Protein AF-A0A8T6QJK0-F1 (afdb_monomer)

Mean predicted aligned error: 13.71 Å

Secondary structure (DSSP, 8-state):
--HHHHHHHHHHHHHHHHT----------HHHHHHHHHHHHHHHHHHHHHHHHHH-STT----HHHHHHHHHHHHHHHHHHHHHHSPPPHHHHHHHHTHHHHHHHHHHHHHHHHH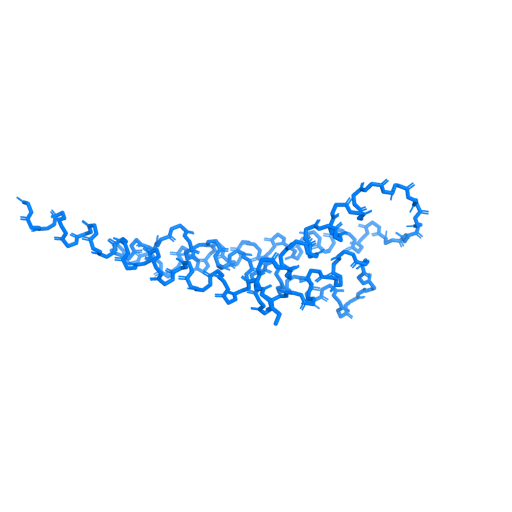HHHHHHHHHH--

Sequence (127 aa):
ADYNTLMAAAKKDYEATLKKPKQSGVKVSAGDRQEDSAHAALLTLQAELRTLEKHAGANEKISQQRRDLWKAESQFAVLEEAAQRRQLSAQEKSLLAHKDETLEYKRQLAALGDKVTYQERLNALAQ

Organism: Escherichia coli (NCBI:txid562)

Radius of gyration: 18.77 Å; Cα contacts (8 Å, |Δi|>4): 61; chains: 1; bounding box: 48×35×50 Å

Solvent-accessible surface area (backbone atoms only — not comparable to full-atom values): 7272 Å² total; per-residue (Å²): 132,61,68,68,58,54,53,51,48,56,52,50,53,53,54,58,62,71,73,56,94,70,90,71,88,74,82,68,51,74,64,59,54,50,51,52,50,51,50,47,49,49,45,51,49,50,46,51,46,53,53,50,66,74,39,70,67,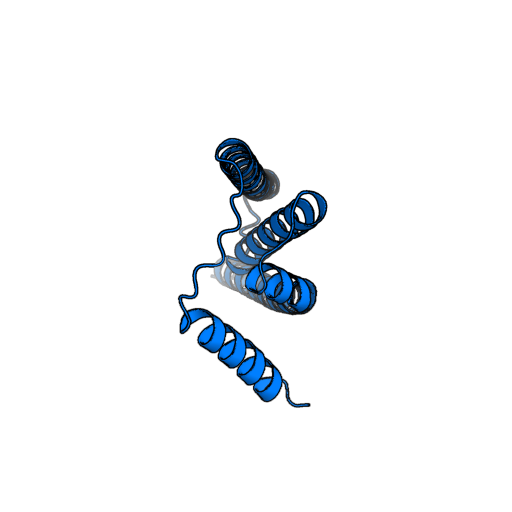87,74,61,77,71,22,71,38,42,54,54,30,48,54,48,55,42,52,50,51,47,53,54,53,46,51,76,76,41,90,63,53,75,65,58,50,52,52,58,74,44,38,68,62,55,50,50,53,30,49,52,47,16,55,51,30,39,50,50,48,51,49,54,50,54,55,65,73,74,109

Nearest PDB structures (foldseek):
  6ha8-assembly1_o  TM=5.485E-01  e=4.190E+00  Bacillus subtilis subsp. subtilis str. 168
  6zsd-assembly1_AL  TM=6.286E-01  e=7.208E+00  Homo sapiens
  1yo7-assembly2_B  TM=3.610E-01  e=4.726E+00  Escherichia coli

Foldseek 3Di:
DDPVVVVVVLVVVVVVVVPDPDDDPPCPDPVNVVVLVVQLVVLQVVLVVVVCVVPVPPDQPFFPLLSVLSNLVSVLVSLVVCVVVDDDDPVSVSCNVCSVVVNVVSVVVRVVRSVVVVVVVVVVVVD

Structure (mmCIF, N/CA/C/O backbone):
data_AF-A0A8T6QJK0-F1
#
_entry.id   AF-A0A8T6QJK0-F1
#
loop_
_atom_site.group_PDB
_atom_site.id
_atom_site.type_symbol
_atom_site.label_atom_id
_atom_site.label_alt_id
_atom_site.label_comp_id
_atom_site.label_asym_id
_atom_site.label_entity_id
_atom_site.label_seq_id
_atom_site.pdbx_PDB_ins_code
_atom_site.Cartn_x
_atom_site.Cartn_y
_atom_site.Cartn_z
_atom_site.occupancy
_atom_site.B_iso_or_equiv
_atom_site.auth_seq_id
_atom_site.auth_comp_id
_atom_site.auth_asym_id
_atom_site.auth_atom_id
_atom_site.pdbx_PDB_model_num
ATOM 1 N N . ALA A 1 1 ? 8.034 -21.912 6.894 1.00 47.09 1 ALA A N 1
ATOM 2 C CA . ALA A 1 1 ? 9.139 -20.959 7.099 1.00 47.09 1 ALA A CA 1
ATOM 3 C C . ALA A 1 1 ? 8.592 -19.827 7.944 1.00 47.09 1 ALA A C 1
ATOM 5 O O . ALA A 1 1 ? 7.534 -19.310 7.602 1.00 47.09 1 ALA A O 1
ATOM 6 N N . ASP A 1 2 ? 9.235 -19.524 9.067 1.00 46.44 2 ASP A N 1
ATOM 7 C CA . ASP A 1 2 ? 8.738 -18.523 10.007 1.00 46.44 2 ASP A CA 1
ATOM 8 C C . ASP A 1 2 ? 8.765 -17.122 9.378 1.00 46.44 2 ASP A C 1
ATOM 10 O O . ASP A 1 2 ? 9.735 -16.730 8.729 1.00 46.44 2 ASP A O 1
ATOM 14 N N . TYR A 1 3 ? 7.685 -16.366 9.574 1.00 41.00 3 TYR A N 1
ATOM 15 C CA . TYR A 1 3 ? 7.451 -15.005 9.065 1.00 41.00 3 TYR A CA 1
ATOM 16 C C . TYR A 1 3 ? 8.626 -14.037 9.325 1.00 41.00 3 TYR A C 1
ATOM 18 O O . TYR A 1 3 ? 8.995 -13.239 8.463 1.00 41.00 3 TYR A O 1
ATOM 26 N N . ASN A 1 4 ? 9.306 -14.178 10.469 1.00 51.34 4 ASN A N 1
ATOM 27 C CA . ASN A 1 4 ? 10.507 -13.401 10.797 1.00 51.34 4 ASN A CA 1
ATOM 28 C C . ASN A 1 4 ? 11.699 -13.702 9.874 1.00 51.34 4 ASN A C 1
ATOM 30 O O . ASN A 1 4 ? 12.517 -12.820 9.615 1.00 51.34 4 ASN A O 1
ATOM 34 N N . THR A 1 5 ? 11.808 -14.927 9.361 1.00 60.34 5 THR A N 1
ATOM 35 C CA . THR A 1 5 ? 12.881 -15.338 8.448 1.00 60.34 5 THR A CA 1
ATOM 36 C C . THR A 1 5 ? 12.683 -14.739 7.058 1.00 60.34 5 THR A C 1
ATOM 38 O O . THR A 1 5 ? 13.653 -14.304 6.440 1.00 60.34 5 THR A O 1
ATOM 41 N N . LEU A 1 6 ? 11.434 -14.653 6.589 1.00 51.91 6 LEU A N 1
ATOM 42 C CA . LEU A 1 6 ? 11.092 -14.027 5.308 1.00 51.91 6 LEU A CA 1
ATOM 43 C C . LEU A 1 6 ? 11.300 -12.506 5.350 1.00 51.91 6 LEU A C 1
ATOM 45 O O . LEU A 1 6 ? 11.913 -11.948 4.443 1.00 51.91 6 LEU A O 1
ATOM 49 N N . MET A 1 7 ? 10.912 -11.847 6.448 1.00 51.09 7 MET A N 1
ATOM 50 C CA . MET A 1 7 ? 11.138 -10.409 6.640 1.00 51.09 7 MET A CA 1
ATOM 51 C C . MET A 1 7 ? 12.632 -10.063 6.760 1.00 51.09 7 MET A C 1
ATOM 53 O O . MET A 1 7 ? 13.094 -9.051 6.229 1.00 51.09 7 MET A O 1
ATOM 57 N N . ALA A 1 8 ? 13.416 -10.921 7.421 1.00 61.19 8 ALA A N 1
ATOM 58 C CA . ALA A 1 8 ? 14.866 -10.771 7.486 1.00 61.19 8 ALA A CA 1
ATOM 59 C C . ALA A 1 8 ? 15.522 -10.941 6.107 1.00 61.19 8 ALA A C 1
ATOM 61 O O . ALA A 1 8 ? 16.450 -10.198 5.792 1.00 61.19 8 ALA A O 1
ATOM 62 N N . ALA A 1 9 ? 15.029 -11.869 5.279 1.00 63.12 9 ALA A N 1
ATOM 63 C CA . ALA A 1 9 ? 15.499 -12.044 3.907 1.00 63.12 9 ALA A CA 1
ATOM 64 C C . ALA A 1 9 ? 15.170 -10.816 3.042 1.00 63.12 9 ALA A C 1
ATOM 66 O O . ALA A 1 9 ? 16.078 -10.231 2.458 1.00 63.12 9 ALA A O 1
ATOM 67 N N . ALA A 1 10 ? 13.921 -10.340 3.070 1.00 57.44 10 ALA A N 1
ATOM 68 C CA . ALA A 1 10 ? 13.490 -9.166 2.309 1.00 57.44 10 ALA A CA 1
ATOM 69 C C . ALA A 1 10 ? 14.251 -7.888 2.711 1.00 57.44 10 ALA A C 1
ATOM 71 O O . ALA A 1 10 ? 14.720 -7.133 1.857 1.00 57.44 10 ALA A O 1
ATOM 72 N N . LYS A 1 11 ? 14.452 -7.663 4.017 1.00 64.25 11 LYS A N 1
ATOM 73 C CA . LYS A 1 11 ? 15.240 -6.527 4.518 1.00 64.25 11 LYS A CA 1
ATOM 74 C C . LYS A 1 11 ? 16.715 -6.633 4.125 1.00 64.25 11 LYS A C 1
ATOM 76 O O . LYS A 1 11 ? 17.318 -5.637 3.731 1.00 64.25 11 LYS A O 1
ATOM 81 N N . LYS A 1 12 ? 17.300 -7.828 4.223 1.00 67.56 12 LYS A N 1
ATOM 82 C CA . LYS A 1 12 ? 18.702 -8.076 3.867 1.00 67.56 12 LYS A CA 1
ATOM 83 C C . LYS A 1 12 ? 18.947 -7.872 2.373 1.00 67.56 12 LYS A C 1
ATOM 85 O O . LYS A 1 12 ? 19.954 -7.267 2.010 1.00 67.56 12 LYS A O 1
ATOM 90 N N . ASP A 1 13 ? 18.025 -8.317 1.528 1.00 62.31 13 ASP A N 1
ATOM 91 C CA . ASP A 1 13 ? 18.111 -8.130 0.081 1.00 62.31 13 ASP A CA 1
ATOM 92 C C . ASP A 1 13 ? 17.940 -6.649 -0.293 1.00 62.31 13 ASP A C 1
ATOM 94 O O . ASP A 1 13 ? 18.717 -6.120 -1.090 1.00 62.31 13 ASP A O 1
ATOM 98 N N . TYR A 1 14 ? 17.032 -5.929 0.374 1.00 58.22 14 TYR A N 1
ATOM 99 C CA . TYR A 1 14 ? 16.889 -4.476 0.237 1.00 58.22 14 TYR A CA 1
ATOM 100 C C . TYR A 1 14 ? 18.174 -3.721 0.631 1.00 58.22 14 TYR A C 1
ATOM 102 O O . TYR A 1 14 ? 18.691 -2.912 -0.143 1.00 58.22 14 TYR A O 1
ATOM 110 N N . GLU A 1 15 ? 18.772 -4.033 1.783 1.00 59.25 15 GLU A N 1
ATOM 111 C CA . GLU A 1 15 ? 20.035 -3.423 2.227 1.00 59.25 15 GLU A CA 1
ATOM 112 C C . GLU A 1 15 ? 21.228 -3.779 1.320 1.00 59.25 15 GLU A C 1
ATOM 114 O O . GLU A 1 15 ? 22.125 -2.955 1.112 1.00 59.25 15 GLU A O 1
ATOM 119 N N . ALA A 1 16 ? 21.241 -4.981 0.735 1.00 60.16 16 ALA A N 1
ATOM 120 C CA . ALA A 1 16 ? 22.257 -5.402 -0.226 1.00 60.16 16 ALA A CA 1
ATOM 121 C C . ALA A 1 16 ? 22.168 -4.624 -1.550 1.00 60.16 16 ALA A C 1
ATOM 123 O O . ALA A 1 16 ? 23.204 -4.330 -2.157 1.00 60.16 16 ALA A O 1
ATOM 124 N N . THR A 1 17 ? 20.958 -4.238 -1.973 1.00 56.06 17 THR A N 1
ATOM 125 C CA . THR A 1 17 ? 20.762 -3.374 -3.150 1.00 56.06 17 THR A CA 1
ATOM 126 C C . THR A 1 17 ? 21.143 -1.914 -2.892 1.00 56.06 17 THR A C 1
ATOM 128 O O . THR A 1 17 ? 21.619 -1.249 -3.809 1.00 56.06 17 THR A O 1
ATOM 131 N N . LEU A 1 18 ? 21.060 -1.436 -1.643 1.00 57.34 18 LEU A N 1
ATOM 132 C CA . LEU A 1 18 ? 21.494 -0.084 -1.259 1.00 57.34 18 LEU A CA 1
ATOM 133 C C . LEU A 1 18 ? 23.024 0.107 -1.275 1.00 57.34 18 LEU A C 1
ATOM 135 O O . LEU A 1 18 ? 23.501 1.222 -1.474 1.00 57.34 18 LEU A O 1
ATOM 139 N N . LYS A 1 19 ? 23.816 -0.956 -1.060 1.00 55.78 19 LYS A N 1
ATOM 140 C CA . LYS A 1 19 ? 25.281 -0.860 -0.869 1.00 55.78 19 LYS A CA 1
ATOM 141 C C . LYS A 1 19 ? 26.135 -0.969 -2.141 1.00 55.78 19 LYS A C 1
ATOM 143 O O . LYS A 1 19 ? 27.359 -0.919 -2.041 1.00 55.78 19 LYS A O 1
ATOM 148 N N . LYS A 1 20 ? 25.554 -1.096 -3.341 1.00 50.00 20 LYS A N 1
ATOM 149 C CA . LYS A 1 20 ? 26.327 -1.141 -4.600 1.00 50.00 20 LYS A CA 1
ATOM 150 C C . LYS A 1 20 ? 25.929 -0.015 -5.558 1.00 50.00 20 LYS A C 1
ATOM 152 O O . LYS A 1 20 ? 24.986 -0.194 -6.325 1.00 50.00 20 LYS A O 1
ATOM 157 N N . PRO A 1 21 ? 26.691 1.090 -5.650 1.00 51.81 21 PRO A N 1
ATOM 158 C CA . PRO A 1 21 ? 26.589 1.964 -6.802 1.00 51.81 21 PRO A CA 1
ATOM 159 C C . PRO A 1 21 ? 27.385 1.319 -7.943 1.00 51.81 21 PRO A C 1
ATOM 161 O O . PRO A 1 21 ? 28.588 1.525 -8.082 1.00 51.81 21 PRO A O 1
ATOM 164 N N . LYS A 1 22 ? 26.730 0.500 -8.769 1.00 45.41 22 LYS A N 1
ATOM 165 C CA . LYS A 1 22 ? 27.221 0.247 -10.128 1.00 45.41 22 LYS A CA 1
ATOM 166 C C . LYS A 1 22 ? 26.212 0.821 -11.102 1.00 45.41 22 LYS A C 1
ATOM 168 O O . LYS A 1 22 ? 25.149 0.253 -11.329 1.00 45.41 22 LYS A O 1
ATOM 173 N N . GLN A 1 23 ? 26.585 1.986 -11.623 1.00 51.84 23 GLN A N 1
ATOM 174 C CA . GLN A 1 23 ? 25.974 2.661 -12.756 1.00 51.84 23 GLN A CA 1
ATOM 175 C C . GLN A 1 23 ? 25.661 1.631 -13.852 1.00 51.84 23 GLN A C 1
ATOM 177 O O . GLN A 1 23 ? 26.559 1.169 -14.551 1.00 51.84 23 GLN A O 1
ATOM 182 N N . SER A 1 24 ? 24.392 1.256 -13.995 1.00 46.97 24 SER A N 1
ATOM 183 C CA . SER A 1 24 ? 23.887 0.677 -15.236 1.00 46.97 24 SER A CA 1
ATOM 184 C C . SER A 1 24 ? 23.062 1.770 -15.894 1.00 46.97 24 SER A C 1
ATOM 186 O O . SER A 1 24 ? 22.022 2.194 -15.392 1.00 46.97 24 SER A O 1
ATOM 188 N N . GLY A 1 25 ? 23.624 2.336 -16.959 1.00 47.38 25 GLY A N 1
ATOM 189 C CA . GLY A 1 25 ? 23.018 3.414 -17.722 1.00 47.38 25 GLY A CA 1
ATOM 190 C C . GLY A 1 25 ? 21.793 2.919 -18.477 1.00 47.38 25 GLY A C 1
ATOM 191 O O . GLY A 1 25 ? 21.864 2.694 -19.679 1.00 47.38 25 GLY A O 1
ATOM 192 N N . VAL A 1 26 ? 20.660 2.787 -17.791 1.00 48.59 26 VAL A N 1
ATOM 193 C CA . VAL A 1 26 ? 19.354 2.811 -18.447 1.00 48.59 26 VAL A CA 1
ATOM 194 C C . VAL A 1 26 ? 19.062 4.281 -18.750 1.00 48.59 26 VAL A C 1
ATOM 196 O O . VAL A 1 26 ? 18.618 5.045 -17.887 1.00 48.59 26 VAL A O 1
ATOM 199 N N . LYS A 1 27 ? 19.386 4.719 -19.973 1.00 53.72 27 LYS A N 1
ATOM 200 C CA . LYS A 1 27 ? 18.954 6.023 -20.497 1.00 53.72 27 LYS A CA 1
ATOM 201 C C . LYS A 1 27 ? 17.453 5.955 -20.791 1.00 53.72 27 LYS A C 1
ATOM 203 O O . LYS A 1 27 ? 17.042 5.773 -21.927 1.00 53.72 27 LYS A O 1
ATOM 208 N N . VAL A 1 28 ? 16.653 6.081 -19.737 1.00 53.25 28 VAL A N 1
ATOM 209 C CA . VAL A 1 28 ? 15.247 6.494 -19.834 1.00 53.25 28 VAL A CA 1
ATOM 210 C C . VAL A 1 28 ? 15.260 7.932 -20.360 1.00 53.25 28 VAL A C 1
ATOM 212 O O . VAL A 1 28 ? 16.030 8.747 -19.832 1.00 53.25 28 VAL A O 1
ATOM 215 N N . SER A 1 29 ? 14.511 8.237 -21.422 1.00 50.09 29 SER A N 1
ATOM 216 C CA . SER A 1 29 ? 14.520 9.588 -21.988 1.00 50.09 29 SER A CA 1
ATOM 217 C C . SER A 1 29 ? 13.967 10.591 -20.965 1.00 50.09 29 SER A C 1
ATOM 219 O O . SER A 1 29 ? 13.226 10.228 -20.049 1.00 50.09 29 SER A O 1
ATOM 221 N N . ALA A 1 30 ? 14.356 11.865 -21.073 1.00 54.34 30 ALA A N 1
ATOM 222 C CA . ALA A 1 30 ? 13.837 12.900 -20.177 1.00 54.34 30 ALA A CA 1
ATOM 223 C C . ALA A 1 30 ? 12.302 13.024 -20.272 1.00 54.34 30 ALA A C 1
ATOM 225 O O . ALA A 1 30 ? 11.663 13.291 -19.258 1.00 54.34 30 ALA A O 1
ATOM 226 N N . GLY A 1 31 ? 11.735 12.758 -21.458 1.00 54.44 31 GLY A N 1
ATOM 227 C CA . GLY A 1 31 ? 10.292 12.709 -21.697 1.00 54.44 31 GLY A CA 1
ATOM 228 C C . GLY A 1 31 ? 9.621 11.562 -20.946 1.00 54.44 31 GLY A C 1
ATOM 229 O O . GLY A 1 31 ? 8.728 11.818 -20.149 1.00 54.44 31 GLY A O 1
ATOM 230 N N . ASP A 1 32 ? 10.133 10.334 -21.081 1.00 53.50 32 ASP A N 1
ATOM 231 C CA . ASP A 1 32 ? 9.572 9.157 -20.393 1.00 53.50 32 ASP A CA 1
ATOM 232 C C . ASP A 1 32 ? 9.607 9.322 -18.865 1.00 53.50 32 ASP A C 1
ATOM 234 O O . ASP A 1 32 ? 8.670 8.953 -18.166 1.00 53.50 32 ASP A O 1
ATOM 238 N N . ARG A 1 33 ? 10.671 9.935 -18.319 1.00 58.34 33 ARG A N 1
ATOM 239 C CA . ARG A 1 33 ? 10.748 10.227 -16.875 1.00 58.34 33 ARG A CA 1
ATOM 240 C C . ARG A 1 33 ? 9.734 11.276 -16.432 1.00 58.34 33 ARG A C 1
ATOM 242 O O . ARG A 1 33 ? 9.245 11.204 -15.305 1.00 58.34 33 ARG A O 1
ATOM 249 N N . GLN A 1 34 ? 9.470 12.275 -17.269 1.00 59.34 34 GLN A N 1
ATOM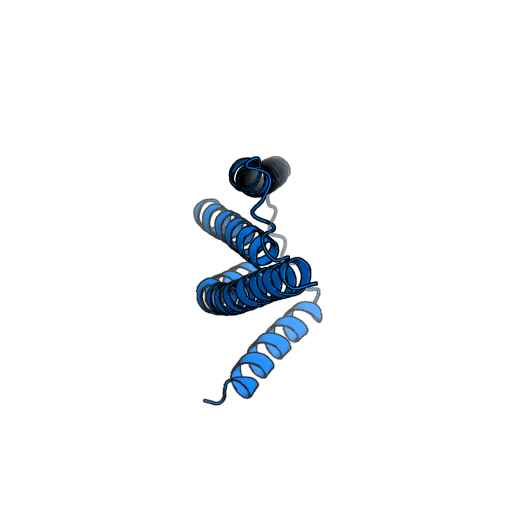 250 C CA . GLN A 1 34 ? 8.531 13.348 -16.959 1.00 59.34 34 GLN A CA 1
ATOM 251 C C . GLN A 1 34 ? 7.081 12.868 -17.087 1.00 59.34 34 GLN A C 1
ATOM 253 O O . GLN A 1 34 ? 6.262 13.215 -16.238 1.00 59.34 34 GLN A O 1
ATOM 258 N N . GLU A 1 35 ? 6.785 12.021 -18.073 1.00 58.59 35 GLU A N 1
ATOM 259 C CA . GLU A 1 35 ? 5.493 11.346 -18.212 1.00 58.59 35 GLU A CA 1
ATOM 260 C C . GLU A 1 35 ? 5.234 10.382 -17.050 1.00 58.59 35 GLU A C 1
ATOM 262 O O . GLU A 1 35 ? 4.187 10.491 -16.414 1.00 58.59 35 GLU A O 1
ATOM 267 N N . ASP A 1 36 ? 6.207 9.538 -16.684 1.00 59.56 36 ASP A N 1
ATOM 268 C CA . ASP A 1 36 ? 6.114 8.657 -15.510 1.00 59.56 36 ASP A CA 1
ATOM 269 C C . ASP A 1 36 ? 5.890 9.466 -14.218 1.00 59.56 36 ASP A C 1
ATOM 271 O O . ASP A 1 36 ? 5.059 9.105 -13.385 1.00 59.56 36 ASP A O 1
ATOM 275 N N . SER A 1 37 ? 6.590 10.596 -14.052 1.00 64.25 37 SER A N 1
ATOM 276 C CA . SER A 1 37 ? 6.421 11.472 -12.881 1.00 64.25 37 SER A CA 1
ATOM 277 C C . SER A 1 37 ? 5.042 12.136 -12.854 1.00 64.25 37 SER A C 1
ATOM 279 O O . SER A 1 37 ? 4.420 12.228 -11.795 1.00 64.25 37 SER A O 1
ATOM 281 N N . ALA A 1 38 ? 4.541 12.579 -14.009 1.00 67.44 38 ALA A N 1
ATOM 282 C CA . ALA A 1 38 ? 3.213 13.167 -14.132 1.00 67.44 38 ALA A CA 1
ATOM 283 C C . ALA A 1 38 ? 2.109 12.126 -13.890 1.00 67.44 38 ALA A C 1
ATOM 285 O O . ALA A 1 38 ? 1.125 12.430 -13.219 1.00 67.44 38 ALA A O 1
ATOM 286 N N . HIS A 1 39 ? 2.280 10.892 -14.371 1.00 62.94 39 HIS A N 1
ATOM 287 C CA . HIS A 1 39 ? 1.360 9.784 -14.105 1.00 62.94 39 HIS A CA 1
ATOM 288 C C . HIS A 1 39 ? 1.381 9.373 -12.628 1.00 62.94 39 HIS A C 1
ATOM 290 O O . HIS A 1 39 ? 0.322 9.199 -12.027 1.00 62.94 39 HIS A O 1
ATOM 296 N N . ALA A 1 40 ? 2.557 9.307 -11.996 1.00 65.62 40 ALA A N 1
ATOM 297 C CA . ALA A 1 40 ? 2.673 9.053 -1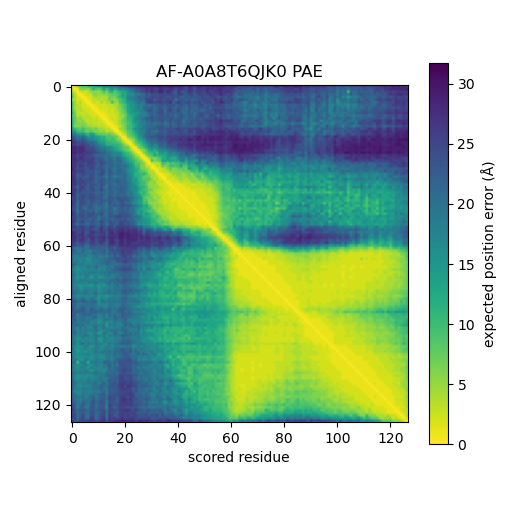0.561 1.00 65.62 40 ALA A CA 1
ATOM 298 C C . ALA A 1 40 ? 1.987 10.147 -9.724 1.00 65.62 40 ALA A C 1
ATOM 300 O O . ALA A 1 40 ? 1.272 9.841 -8.765 1.00 65.62 40 ALA A O 1
ATOM 301 N N . ALA A 1 41 ? 2.158 11.417 -10.101 1.00 70.94 41 ALA A N 1
ATOM 302 C CA . ALA A 1 41 ? 1.477 12.537 -9.460 1.00 70.94 41 ALA A CA 1
ATOM 303 C C . ALA A 1 41 ? -0.044 12.475 -9.667 1.00 70.94 41 ALA A C 1
ATOM 305 O O . ALA A 1 41 ? -0.793 12.672 -8.712 1.00 70.94 41 ALA A O 1
ATOM 306 N N . LEU A 1 42 ? -0.506 12.135 -10.876 1.00 72.69 42 LEU A N 1
ATOM 307 C CA . LEU A 1 42 ? -1.927 11.969 -11.186 1.00 72.69 42 LEU A CA 1
ATOM 308 C C . LEU A 1 42 ? -2.559 10.853 -10.346 1.00 72.69 42 LEU A C 1
ATOM 310 O O . LEU A 1 42 ? -3.610 11.065 -9.750 1.00 72.69 42 LEU A O 1
ATOM 314 N N . LEU A 1 43 ? -1.908 9.692 -10.253 1.00 73.50 43 LEU A N 1
ATOM 315 C CA . LEU A 1 43 ? -2.389 8.561 -9.459 1.00 73.50 43 LEU A CA 1
ATOM 316 C C . LEU A 1 43 ? -2.405 8.892 -7.961 1.00 73.50 43 LEU A C 1
ATOM 318 O O . LEU A 1 43 ? -3.390 8.607 -7.281 1.00 73.50 43 LEU A O 1
ATOM 322 N N . THR A 1 44 ? -1.373 9.582 -7.466 1.00 71.38 44 THR A N 1
ATOM 323 C CA . THR A 1 44 ? -1.327 10.082 -6.081 1.00 71.38 44 THR A CA 1
ATOM 324 C C . THR A 1 44 ? -2.495 11.026 -5.800 1.00 71.38 44 THR A C 1
ATOM 326 O O . THR A 1 44 ? -3.220 10.830 -4.827 1.00 71.38 44 THR A O 1
ATOM 329 N N . LEU A 1 45 ? -2.731 12.004 -6.679 1.00 74.31 45 LEU A N 1
ATOM 330 C CA . LEU A 1 45 ? -3.838 12.948 -6.538 1.00 74.31 45 LEU A CA 1
ATOM 331 C C . LEU A 1 45 ? -5.198 12.260 -6.678 1.00 74.31 45 LEU A C 1
ATOM 333 O O . LEU A 1 45 ? -6.128 12.618 -5.969 1.00 74.31 45 LEU A O 1
ATOM 337 N N . GLN A 1 46 ? -5.331 11.239 -7.527 1.00 70.94 46 GLN A N 1
ATOM 338 C CA . GLN A 1 46 ? -6.561 10.456 -7.647 1.00 70.94 46 GLN A CA 1
ATOM 339 C C . GLN A 1 46 ? -6.829 9.616 -6.388 1.00 70.94 46 GLN A C 1
ATOM 341 O O . GLN A 1 46 ? -7.983 9.461 -5.982 1.00 70.94 46 GLN A O 1
ATOM 346 N N . ALA A 1 47 ? -5.785 9.094 -5.741 1.00 68.06 47 ALA A N 1
ATOM 347 C CA . ALA A 1 47 ? -5.894 8.398 -4.462 1.00 68.06 47 ALA A CA 1
ATOM 348 C C . ALA A 1 47 ? -6.262 9.361 -3.321 1.00 68.06 47 ALA A C 1
ATOM 350 O O . ALA A 1 47 ? -7.130 9.046 -2.502 1.00 68.06 47 ALA A O 1
ATOM 351 N N . GLU A 1 48 ? -5.658 10.550 -3.288 1.00 69.38 48 GLU A N 1
ATOM 352 C CA . GLU A 1 48 ? -6.027 11.617 -2.352 1.00 69.38 48 GLU A CA 1
ATOM 353 C C . GLU A 1 48 ? -7.462 12.092 -2.585 1.00 69.38 48 GLU A C 1
ATOM 355 O O . GLU A 1 48 ? -8.234 12.180 -1.633 1.00 69.38 48 GLU A O 1
ATOM 360 N N . LEU A 1 49 ? -7.868 12.294 -3.838 1.00 73.56 49 LEU A N 1
ATOM 361 C CA . LEU A 1 49 ? -9.227 12.689 -4.189 1.00 73.56 49 LEU A CA 1
ATOM 362 C C . LEU A 1 49 ? -10.239 11.618 -3.778 1.00 73.56 49 LEU A C 1
ATOM 364 O O . LEU A 1 49 ? -11.191 11.945 -3.084 1.00 73.56 49 LEU A O 1
ATOM 368 N N . ARG A 1 50 ? -10.003 10.332 -4.077 1.00 68.44 50 ARG A N 1
ATOM 369 C CA . ARG A 1 50 ? -10.867 9.236 -3.592 1.00 68.44 50 ARG A CA 1
ATOM 370 C C . ARG A 1 50 ? -10.960 9.195 -2.069 1.00 68.44 50 ARG A C 1
ATOM 372 O O . ARG A 1 50 ? -12.014 8.857 -1.536 1.00 68.44 50 ARG A O 1
ATOM 379 N N . THR A 1 51 ? -9.864 9.514 -1.379 1.00 63.59 51 THR A N 1
ATOM 380 C CA . THR A 1 51 ? -9.845 9.623 0.085 1.00 63.59 51 THR A CA 1
ATOM 381 C C . THR A 1 51 ? -10.756 10.757 0.545 1.00 63.59 51 THR A C 1
ATOM 383 O O . THR A 1 51 ? -11.557 10.572 1.453 1.00 63.59 51 THR A O 1
ATOM 386 N N . LEU A 1 52 ? -10.669 11.924 -0.089 1.00 65.19 52 LEU A N 1
ATOM 387 C CA . LEU A 1 52 ? -11.476 13.091 0.263 1.00 65.19 52 LEU A CA 1
ATOM 388 C C . LEU A 1 52 ? -12.956 12.909 -0.112 1.00 65.19 52 LEU A C 1
ATOM 390 O O . LEU A 1 52 ? -13.829 13.201 0.700 1.00 65.19 52 LEU A O 1
ATOM 394 N N . GLU A 1 53 ? -13.250 12.365 -1.292 1.00 66.50 53 GLU A N 1
ATOM 395 C CA . GLU A 1 53 ? -14.607 12.126 -1.799 1.00 66.50 53 GLU A CA 1
ATOM 396 C C . GLU A 1 53 ? -15.369 11.095 -0.960 1.00 66.50 53 GLU A C 1
ATOM 398 O O . GLU A 1 53 ? -16.537 11.311 -0.639 1.00 66.50 53 GLU A O 1
ATOM 403 N N . LYS A 1 54 ? -14.716 10.004 -0.531 1.00 61.94 54 LYS A N 1
ATOM 404 C CA . LYS A 1 54 ? -15.347 9.006 0.350 1.00 61.94 54 LYS A CA 1
ATOM 405 C C . LYS A 1 54 ? -15.613 9.522 1.767 1.00 61.94 54 LYS A C 1
ATOM 407 O O . LYS A 1 54 ? -16.415 8.922 2.473 1.00 61.94 54 LYS A O 1
ATOM 412 N N . HIS A 1 55 ? -14.988 10.629 2.177 1.00 58.44 55 HIS A N 1
ATOM 413 C CA . HIS A 1 55 ? -15.093 11.175 3.536 1.00 58.44 55 HIS A CA 1
ATOM 414 C C . HIS A 1 55 ? -15.663 12.597 3.612 1.00 58.44 55 HIS A C 1
ATOM 416 O O . HIS A 1 55 ? -15.704 13.179 4.696 1.00 58.44 55 HIS A O 1
ATOM 422 N N . ALA A 1 56 ? -16.204 13.130 2.510 1.00 50.22 56 ALA A N 1
ATOM 423 C CA . ALA A 1 56 ? -16.986 14.369 2.520 1.00 50.22 56 ALA A CA 1
ATOM 424 C C . ALA A 1 56 ? -18.278 14.253 3.364 1.00 50.22 56 ALA A C 1
ATOM 426 O O . ALA A 1 56 ? -18.849 15.258 3.783 1.00 50.22 56 ALA A O 1
ATOM 427 N N . GLY A 1 57 ? -18.721 13.032 3.681 1.00 45.09 57 GLY A N 1
ATOM 428 C CA . GLY A 1 57 ? -19.839 12.764 4.583 1.00 45.09 57 GLY A CA 1
ATOM 429 C C . GLY A 1 57 ? -19.448 12.794 6.062 1.00 45.09 57 GLY A C 1
ATOM 430 O O . GLY A 1 57 ? -19.506 11.755 6.700 1.00 45.09 57 GLY A O 1
ATOM 431 N N . ALA A 1 58 ? -19.020 13.949 6.584 1.00 43.25 58 ALA A N 1
ATOM 432 C CA . ALA A 1 58 ? -19.040 14.439 7.981 1.00 43.25 58 ALA A CA 1
ATOM 433 C C . ALA A 1 58 ? -18.817 13.505 9.212 1.00 43.25 58 ALA A C 1
ATOM 435 O O . ALA A 1 58 ? -18.921 13.989 10.338 1.00 43.25 58 ALA A O 1
ATOM 436 N N . ASN A 1 59 ? -18.523 12.206 9.094 1.00 45.94 59 ASN A N 1
ATOM 437 C CA . ASN A 1 59 ? -18.531 11.303 10.252 1.00 45.94 59 ASN A CA 1
ATOM 438 C C . ASN A 1 59 ? -17.720 10.005 10.120 1.00 45.94 59 ASN A C 1
ATOM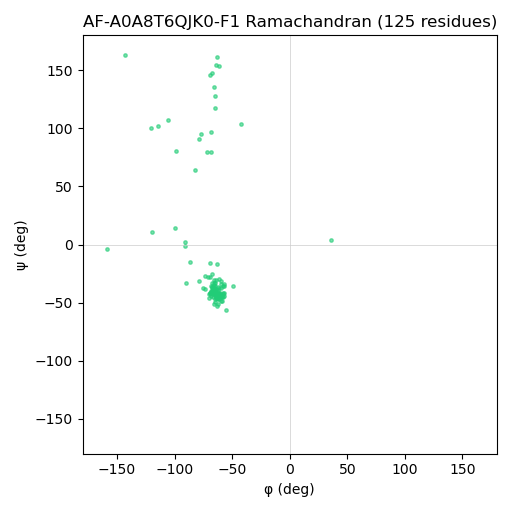 440 O O . ASN A 1 59 ? -17.615 9.268 11.101 1.00 45.94 59 ASN A O 1
ATOM 444 N N . GLU A 1 60 ? -17.127 9.710 8.964 1.00 51.69 60 GLU A N 1
ATOM 445 C CA . GLU A 1 60 ? -16.235 8.558 8.803 1.00 51.69 60 GLU A CA 1
ATOM 446 C C . GLU A 1 60 ? -14.777 9.012 8.899 1.00 51.69 60 GLU A C 1
ATOM 448 O O . GLU A 1 60 ? -14.091 9.221 7.901 1.00 51.69 60 GLU A O 1
ATOM 453 N N . LYS A 1 61 ? -14.278 9.193 10.126 1.00 63.12 61 LYS A N 1
ATOM 454 C CA . LYS A 1 61 ? -12.831 9.281 10.348 1.00 63.12 61 LYS A CA 1
ATOM 455 C C . LYS A 1 61 ? -12.240 7.902 10.060 1.00 63.12 61 LYS A C 1
ATOM 457 O O . LYS A 1 61 ? -12.277 7.034 10.923 1.00 63.12 61 LYS A O 1
ATOM 462 N N . ILE A 1 62 ? -11.716 7.681 8.859 1.00 68.00 62 ILE A N 1
ATOM 463 C CA . ILE A 1 62 ? -10.886 6.499 8.617 1.00 68.00 62 ILE A CA 1
ATOM 464 C C . ILE A 1 62 ? -9.577 6.600 9.387 1.00 68.00 62 ILE A C 1
ATOM 466 O O . ILE A 1 62 ? -9.004 7.687 9.565 1.00 68.00 62 ILE A O 1
ATOM 470 N N . SER A 1 63 ? -9.084 5.441 9.804 1.00 76.12 63 SER A N 1
ATOM 471 C CA . SER A 1 63 ? -7.791 5.338 10.456 1.00 76.12 63 SER A CA 1
ATOM 472 C C . SER A 1 63 ? -6.663 5.810 9.531 1.00 76.12 63 SER A C 1
ATOM 474 O O . SER A 1 63 ? -6.765 5.770 8.299 1.00 76.12 63 SER A O 1
ATOM 476 N N . GLN A 1 64 ? -5.556 6.273 10.114 1.00 80.06 64 GLN A N 1
ATOM 477 C CA . GLN A 1 64 ? -4.359 6.616 9.336 1.00 80.06 64 GLN A CA 1
ATOM 478 C C . GLN A 1 64 ? -3.878 5.411 8.512 1.00 80.06 64 GLN A C 1
ATOM 480 O O . GLN A 1 64 ? -3.490 5.557 7.358 1.00 80.06 64 GLN A O 1
ATOM 485 N N . GLN A 1 65 ? -4.023 4.210 9.067 1.00 83.81 65 GLN A N 1
ATOM 486 C CA . GLN A 1 65 ? -3.675 2.938 8.453 1.00 83.81 65 GLN A CA 1
ATOM 487 C C . GLN A 1 65 ? -4.486 2.672 7.177 1.00 83.81 65 GLN A C 1
ATOM 489 O O . GLN A 1 65 ? -3.938 2.160 6.201 1.00 83.81 65 GLN A O 1
ATOM 494 N N . ARG A 1 66 ? -5.766 3.068 7.133 1.00 85.56 66 ARG A N 1
ATOM 495 C CA . ARG A 1 66 ? -6.590 2.986 5.916 1.00 85.56 66 ARG A CA 1
ATOM 496 C C . ARG A 1 66 ? -6.103 3.934 4.821 1.00 85.56 66 ARG A C 1
ATOM 498 O O . ARG A 1 66 ? -6.056 3.533 3.660 1.00 85.56 66 ARG A O 1
ATOM 505 N N . ARG A 1 67 ? -5.674 5.151 5.177 1.00 81.38 67 ARG A N 1
ATOM 506 C CA . ARG A 1 67 ? -5.040 6.079 4.219 1.00 81.38 67 ARG A CA 1
ATOM 507 C C . ARG A 1 67 ? -3.730 5.509 3.679 1.00 81.38 67 ARG A C 1
ATOM 509 O O . ARG A 1 67 ? -3.475 5.568 2.479 1.00 81.38 67 ARG A O 1
ATOM 516 N N . ASP A 1 68 ? -2.918 4.924 4.552 1.00 82.62 68 ASP A N 1
ATOM 517 C CA . ASP A 1 68 ? -1.623 4.350 4.179 1.00 82.62 68 ASP A CA 1
ATOM 518 C C . ASP A 1 68 ? -1.759 3.090 3.312 1.00 82.62 68 ASP A C 1
ATOM 520 O O . ASP A 1 68 ? -0.869 2.803 2.505 1.00 82.62 68 ASP A O 1
ATOM 524 N N . LEU A 1 69 ? -2.860 2.343 3.459 1.00 87.44 69 LEU A N 1
ATOM 525 C CA . LEU A 1 69 ? -3.230 1.263 2.547 1.00 87.44 69 LEU A CA 1
ATOM 526 C C . LEU A 1 69 ? -3.500 1.811 1.144 1.00 87.44 69 LEU A C 1
ATOM 528 O O . LEU A 1 69 ? -2.871 1.355 0.196 1.00 87.44 69 LEU A O 1
ATOM 532 N N . TRP A 1 70 ? -4.368 2.815 1.009 1.00 84.12 70 TRP A N 1
ATOM 533 C CA . TRP A 1 70 ? -4.709 3.383 -0.301 1.00 84.12 70 TRP A CA 1
ATOM 534 C C . TRP A 1 70 ? -3.510 4.008 -1.009 1.00 84.12 70 TRP A C 1
ATOM 536 O O . TRP A 1 70 ? -3.339 3.828 -2.214 1.00 84.12 70 TRP A O 1
ATOM 546 N N . LYS A 1 71 ? -2.633 4.686 -0.262 1.00 83.50 71 LYS A N 1
ATOM 547 C CA . LYS A 1 71 ? -1.370 5.198 -0.809 1.00 83.50 71 LYS A CA 1
ATOM 548 C C . LYS A 1 71 ? -0.496 4.074 -1.364 1.00 83.50 71 LYS A C 1
ATOM 550 O O . LYS A 1 71 ? 0.049 4.212 -2.455 1.00 83.50 71 LYS A O 1
ATOM 555 N N . ALA A 1 72 ? -0.389 2.955 -0.648 1.00 85.12 72 ALA A N 1
ATOM 556 C CA . ALA A 1 72 ? 0.380 1.808 -1.118 1.00 85.12 72 ALA A CA 1
ATOM 557 C C . ALA A 1 72 ? -0.264 1.137 -2.338 1.00 85.12 72 ALA A C 1
ATOM 559 O O . ALA A 1 72 ? 0.439 0.833 -3.295 1.00 85.12 72 ALA A O 1
ATOM 560 N N . GLU A 1 73 ? -1.588 0.955 -2.344 1.00 85.06 73 GLU A N 1
ATOM 561 C CA . GLU A 1 73 ? -2.327 0.432 -3.502 1.00 85.06 73 GLU A CA 1
ATOM 562 C C . GLU A 1 73 ? -2.092 1.299 -4.745 1.00 85.06 73 GLU A C 1
ATOM 564 O O . GLU A 1 73 ? -1.786 0.771 -5.813 1.00 85.06 73 GLU A O 1
ATOM 569 N N . SER A 1 74 ? -2.135 2.626 -4.590 1.00 83.44 74 SER A N 1
ATOM 570 C CA . SER A 1 74 ? -1.819 3.567 -5.665 1.00 83.44 74 SER A CA 1
ATOM 571 C C . SER A 1 74 ? -0.370 3.445 -6.136 1.00 83.44 74 SER A C 1
ATOM 573 O O . SER A 1 74 ? -0.118 3.421 -7.336 1.00 83.44 74 SER A O 1
ATOM 575 N N . GLN A 1 75 ? 0.593 3.360 -5.217 1.00 83.00 75 GLN A N 1
ATOM 576 C CA . GLN A 1 75 ? 2.009 3.237 -5.565 1.00 83.00 75 GLN A CA 1
ATOM 577 C C . GLN A 1 75 ? 2.297 1.943 -6.339 1.00 83.00 75 GLN A C 1
ATOM 579 O O . GLN A 1 75 ? 3.052 1.959 -7.311 1.00 83.00 75 GLN A O 1
ATOM 584 N N . PHE A 1 76 ? 1.686 0.827 -5.940 1.00 87.38 76 PHE A N 1
ATOM 585 C CA . PHE A 1 76 ? 1.819 -0.431 -6.668 1.00 87.38 76 PHE A CA 1
ATOM 586 C C . PHE A 1 76 ? 1.147 -0.384 -8.040 1.00 87.38 76 PHE A C 1
ATOM 588 O O . PHE A 1 76 ? 1.718 -0.913 -8.987 1.00 87.38 76 PHE A O 1
ATOM 595 N N . ALA A 1 77 ? 0.004 0.294 -8.177 1.00 85.75 77 ALA A N 1
ATOM 596 C CA . ALA A 1 77 ? -0.633 0.496 -9.478 1.00 85.75 77 ALA A CA 1
ATOM 597 C C . ALA A 1 77 ? 0.278 1.267 -10.453 1.00 85.75 77 ALA A C 1
ATOM 599 O O . ALA A 1 77 ? 0.434 0.848 -11.598 1.00 85.75 77 ALA A O 1
ATOM 600 N N . VAL A 1 78 ? 0.955 2.327 -9.984 1.00 84.25 78 VAL A N 1
ATOM 601 C CA . VAL A 1 78 ? 1.962 3.061 -10.783 1.00 84.25 78 VAL A CA 1
ATOM 602 C C . VAL A 1 78 ? 3.087 2.124 -11.232 1.00 84.25 78 VAL A C 1
ATOM 604 O O . VAL A 1 78 ? 3.505 2.157 -12.386 1.00 84.25 78 VAL A O 1
ATOM 607 N N . LEU A 1 79 ? 3.595 1.285 -10.324 1.00 83.75 79 LEU A N 1
ATOM 608 C CA . LEU A 1 79 ? 4.691 0.362 -10.625 1.00 83.75 79 LEU A CA 1
ATOM 609 C C . LEU A 1 79 ? 4.287 -0.720 -11.632 1.00 83.75 79 LEU A C 1
ATOM 611 O O . LEU A 1 79 ? 5.091 -1.067 -12.493 1.00 83.75 79 LEU A O 1
ATOM 615 N N . GLU A 1 80 ? 3.061 -1.239 -11.549 1.00 87.06 80 GLU A N 1
ATOM 616 C CA . GLU A 1 80 ? 2.525 -2.197 -12.522 1.00 87.06 80 GLU A CA 1
ATOM 617 C C . GLU A 1 80 ? 2.358 -1.570 -13.905 1.00 87.06 80 GLU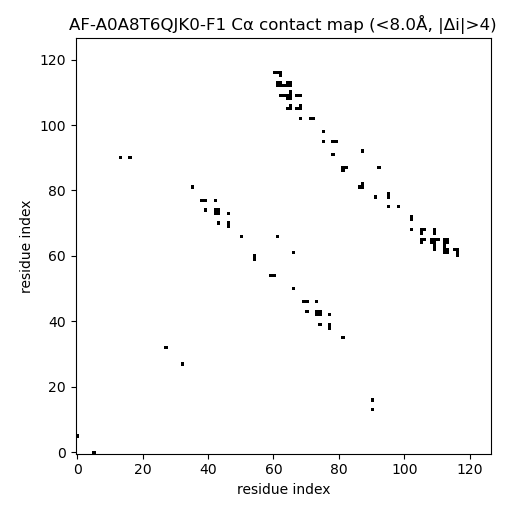 A C 1
ATOM 619 O O . GLU A 1 80 ? 2.727 -2.184 -14.905 1.00 87.06 80 GLU A O 1
ATOM 624 N N . GLU A 1 81 ? 1.867 -0.333 -13.973 1.00 83.81 81 GLU A N 1
ATOM 625 C CA . GLU A 1 81 ? 1.748 0.395 -15.235 1.00 83.81 81 GLU A CA 1
ATOM 626 C C . GLU A 1 81 ? 3.129 0.689 -15.842 1.00 83.81 81 GLU A C 1
ATOM 628 O O . GLU A 1 81 ? 3.367 0.433 -17.026 1.00 83.81 81 GLU A O 1
ATOM 633 N N . ALA A 1 82 ? 4.086 1.124 -15.017 1.00 83.00 82 ALA A N 1
ATOM 634 C CA . ALA A 1 82 ? 5.472 1.297 -15.436 1.00 83.00 82 ALA A CA 1
ATOM 635 C C . ALA A 1 82 ? 6.081 -0.023 -15.941 1.00 83.00 82 ALA A C 1
ATOM 637 O O . ALA A 1 82 ? 6.856 -0.004 -16.897 1.00 83.00 82 ALA A O 1
ATOM 638 N N . ALA A 1 83 ? 5.700 -1.173 -15.368 1.00 85.38 83 ALA A N 1
ATOM 639 C CA . ALA A 1 83 ? 6.144 -2.492 -15.823 1.00 85.38 83 ALA A CA 1
ATOM 640 C C . ALA A 1 83 ? 5.669 -2.847 -17.236 1.00 85.38 83 ALA A C 1
ATOM 642 O O . ALA A 1 83 ? 6.356 -3.584 -17.944 1.00 85.38 83 ALA A O 1
ATOM 643 N N . GLN A 1 84 ? 4.501 -2.341 -17.640 1.00 85.88 84 GLN A N 1
ATOM 644 C CA . GLN A 1 84 ? 3.961 -2.546 -18.985 1.00 85.88 84 GLN A CA 1
ATOM 645 C C . GLN A 1 84 ? 4.625 -1.633 -20.018 1.00 85.88 84 GLN A C 1
ATOM 647 O O . GLN A 1 84 ? 4.767 -2.020 -21.177 1.00 85.88 84 GLN A O 1
ATOM 652 N N . ARG A 1 85 ? 5.042 -0.430 -19.608 1.00 84.12 85 ARG A N 1
ATOM 653 C CA . ARG A 1 85 ? 5.622 0.582 -20.504 1.00 84.12 85 ARG A CA 1
ATOM 654 C C . ARG A 1 85 ? 7.142 0.485 -20.631 1.00 84.12 85 ARG A C 1
ATOM 656 O O . ARG A 1 85 ? 7.683 0.768 -21.697 1.00 84.12 85 ARG A O 1
ATOM 663 N N . ARG A 1 86 ? 7.850 0.082 -19.568 1.00 86.38 86 ARG A N 1
ATOM 664 C CA . ARG A 1 86 ? 9.319 0.017 -19.536 1.00 86.38 86 ARG A CA 1
ATOM 665 C C . ARG A 1 86 ? 9.861 -1.169 -18.742 1.00 86.38 86 ARG A C 1
ATOM 667 O O . ARG A 1 86 ? 9.198 -1.772 -17.905 1.00 86.38 86 ARG A O 1
ATOM 674 N N . GLN A 1 87 ? 11.141 -1.472 -18.960 1.00 83.88 87 GLN A N 1
ATOM 675 C CA . GLN A 1 87 ? 11.877 -2.394 -18.096 1.00 83.88 87 GLN A CA 1
ATOM 676 C C . GLN A 1 87 ? 12.010 -1.795 -16.691 1.00 83.88 87 GLN A C 1
ATOM 678 O O . GLN A 1 87 ? 12.648 -0.758 -16.493 1.00 83.88 87 GLN A O 1
ATOM 683 N N . LEU A 1 88 ? 11.431 -2.484 -15.713 1.00 85.69 88 LEU A N 1
ATOM 684 C CA . LEU A 1 88 ? 11.632 -2.181 -14.303 1.00 85.69 88 LEU A CA 1
ATOM 685 C C . LEU A 1 88 ? 13.052 -2.525 -13.851 1.00 85.69 88 LEU A C 1
ATOM 687 O O . LEU A 1 88 ? 13.645 -3.528 -14.270 1.00 85.69 88 LEU A O 1
ATOM 691 N N . SER A 1 89 ? 13.568 -1.717 -12.933 1.00 84.50 89 SER A N 1
ATOM 692 C CA . SER A 1 89 ? 14.789 -2.010 -12.192 1.00 84.50 89 SER A CA 1
ATOM 693 C C . SER A 1 89 ? 14.626 -3.264 -11.325 1.00 84.50 89 SER A C 1
ATOM 695 O O . SER A 1 89 ? 13.516 -3.693 -11.006 1.00 84.50 89 SER 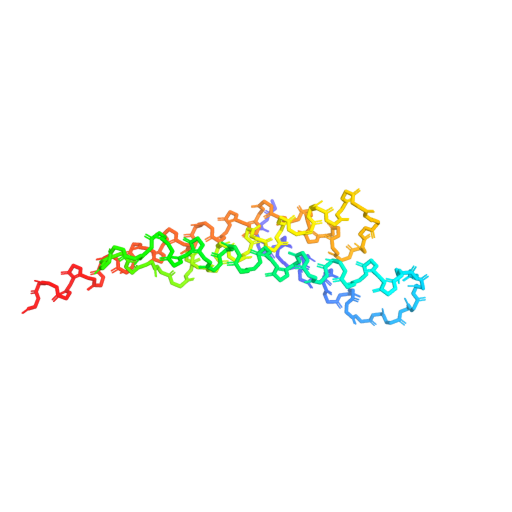A O 1
ATOM 697 N N . ALA A 1 90 ? 15.744 -3.862 -10.905 1.00 81.19 90 ALA A N 1
ATOM 698 C CA . ALA A 1 90 ? 15.719 -5.024 -10.012 1.00 81.19 90 ALA A CA 1
ATOM 699 C C . ALA A 1 90 ? 14.964 -4.739 -8.699 1.00 81.19 90 ALA A C 1
ATOM 701 O O . ALA A 1 90 ? 14.272 -5.612 -8.180 1.00 81.19 90 ALA A O 1
ATOM 702 N N . GLN A 1 91 ? 15.053 -3.502 -8.203 1.00 80.50 91 GLN A N 1
ATOM 703 C CA . GLN A 1 91 ? 14.355 -3.061 -7.000 1.00 80.50 91 GLN A CA 1
ATOM 704 C C . GLN A 1 91 ? 12.842 -2.948 -7.225 1.00 80.50 91 GLN A C 1
ATOM 706 O O . GLN A 1 91 ? 12.078 -3.463 -6.419 1.00 80.50 91 GLN A O 1
ATOM 711 N N . GLU A 1 92 ? 12.398 -2.338 -8.328 1.00 82.06 92 GLU A N 1
ATOM 712 C CA . GLU A 1 92 ? 10.970 -2.235 -8.674 1.00 82.06 92 GLU A CA 1
ATOM 713 C C . GLU A 1 92 ? 10.343 -3.617 -8.923 1.00 82.06 92 GLU A C 1
ATOM 715 O O . GLU A 1 92 ? 9.222 -3.874 -8.492 1.00 82.06 92 GLU A O 1
ATOM 720 N N . LYS A 1 93 ? 11.086 -4.539 -9.554 1.00 85.62 93 LYS A N 1
ATOM 721 C CA . LYS A 1 93 ? 10.652 -5.933 -9.747 1.00 85.62 93 LYS A CA 1
ATOM 722 C C . LYS A 1 93 ? 10.498 -6.673 -8.420 1.00 85.62 93 LYS A C 1
ATOM 724 O O . LYS A 1 93 ? 9.499 -7.356 -8.228 1.00 85.62 93 LYS A O 1
ATOM 729 N N . SER A 1 94 ? 11.461 -6.524 -7.509 1.00 83.81 94 SER A N 1
ATOM 730 C CA . SER A 1 94 ? 11.369 -7.090 -6.157 1.00 83.81 94 SER A CA 1
ATOM 731 C C . SER A 1 94 ? 10.183 -6.496 -5.390 1.00 83.81 94 SER A C 1
ATOM 733 O O . SER A 1 94 ? 9.386 -7.230 -4.812 1.00 83.81 94 SER A O 1
ATOM 735 N N . LEU A 1 95 ? 9.989 -5.177 -5.475 1.00 85.94 95 LEU A N 1
ATOM 736 C CA . LEU A 1 95 ? 8.868 -4.493 -4.838 1.00 85.94 95 LEU A CA 1
ATOM 737 C C . LEU A 1 95 ? 7.516 -5.021 -5.348 1.00 85.94 95 LEU A C 1
ATOM 739 O O . LEU A 1 95 ? 6.653 -5.338 -4.535 1.00 85.94 95 LEU A O 1
ATOM 743 N N . LEU A 1 96 ? 7.346 -5.194 -6.664 1.00 87.75 96 LEU A N 1
ATOM 744 C CA . LEU A 1 96 ? 6.138 -5.807 -7.230 1.00 87.75 96 LEU A CA 1
ATOM 745 C C . LEU A 1 96 ? 5.963 -7.278 -6.846 1.00 87.75 96 LEU A C 1
ATOM 747 O O . LEU A 1 96 ? 4.836 -7.699 -6.609 1.00 87.75 96 LEU A O 1
ATOM 751 N N . ALA A 1 97 ? 7.045 -8.053 -6.740 1.00 87.88 97 ALA A N 1
ATOM 752 C CA . ALA A 1 97 ? 6.967 -9.453 -6.319 1.00 87.88 97 ALA A CA 1
ATOM 753 C C . ALA A 1 97 ? 6.404 -9.609 -4.893 1.00 87.88 97 ALA A C 1
ATOM 755 O O . ALA A 1 97 ? 5.732 -10.594 -4.604 1.00 87.88 97 ALA A O 1
ATOM 756 N N . HIS A 1 98 ? 6.624 -8.615 -4.026 1.00 87.19 98 HIS A N 1
ATOM 757 C CA . HIS A 1 98 ? 6.085 -8.563 -2.663 1.00 87.19 98 HIS A CA 1
ATOM 758 C C . HIS A 1 98 ? 4.834 -7.676 -2.527 1.00 87.19 98 HIS A C 1
ATOM 760 O O . HIS A 1 98 ? 4.436 -7.338 -1.406 1.00 87.19 98 HIS A O 1
ATOM 766 N N . LYS A 1 99 ? 4.198 -7.287 -3.644 1.00 88.75 99 LYS A N 1
ATOM 767 C CA . LYS A 1 99 ? 3.000 -6.433 -3.653 1.00 88.75 99 LYS A CA 1
ATOM 768 C C . LYS A 1 99 ? 1.881 -7.027 -2.805 1.00 88.75 99 LYS A C 1
ATOM 770 O O . LYS A 1 99 ? 1.396 -6.358 -1.895 1.00 88.75 99 LYS A O 1
ATOM 775 N N . ASP A 1 100 ? 1.476 -8.261 -3.101 1.00 85.75 100 ASP A N 1
ATOM 776 C CA . ASP A 1 100 ? 0.305 -8.879 -2.472 1.00 85.75 100 ASP A CA 1
ATOM 777 C C . ASP A 1 100 ? 0.498 -9.034 -0.963 1.00 85.75 100 ASP A C 1
ATOM 779 O O . ASP A 1 100 ? -0.381 -8.672 -0.184 1.00 85.75 100 ASP A O 1
ATOM 783 N N . GLU A 1 101 ? 1.686 -9.467 -0.543 1.00 85.19 101 GLU A N 1
ATOM 784 C CA . GLU A 1 101 ? 2.055 -9.588 0.869 1.00 85.19 101 GLU A CA 1
ATOM 785 C C . GLU A 1 101 ? 2.039 -8.225 1.581 1.00 85.19 101 GLU A C 1
ATOM 787 O O . GLU A 1 101 ? 1.447 -8.074 2.653 1.00 85.19 101 GLU A O 1
ATOM 792 N N . THR A 1 102 ? 2.620 -7.195 0.956 1.00 86.44 102 THR A N 1
ATOM 793 C CA . THR A 1 102 ? 2.651 -5.834 1.511 1.00 86.44 102 THR A CA 1
ATOM 794 C C . THR A 1 102 ? 1.249 -5.236 1.632 1.00 86.44 102 THR A C 1
ATOM 796 O O . THR A 1 102 ? 0.927 -4.589 2.635 1.00 86.44 102 THR A O 1
ATOM 799 N N . LEU A 1 103 ? 0.405 -5.426 0.614 1.00 88.12 103 LEU A N 1
ATOM 800 C CA . LEU A 1 103 ? -0.968 -4.932 0.611 1.00 88.12 103 LEU A CA 1
ATOM 801 C C . LEU A 1 103 ? -1.830 -5.664 1.634 1.00 88.12 103 LEU A C 1
ATOM 803 O O . LEU A 1 103 ? -2.591 -5.014 2.347 1.00 88.12 103 LEU A O 1
ATOM 807 N N . GLU A 1 104 ? -1.679 -6.979 1.764 1.00 86.94 104 GLU A N 1
ATOM 808 C CA . GLU A 1 104 ? -2.436 -7.761 2.738 1.00 86.94 104 GLU A CA 1
ATOM 809 C C . GLU A 1 104 ? -2.094 -7.356 4.177 1.00 86.94 104 GLU A C 1
ATOM 811 O O . GLU A 1 104 ? -2.990 -7.112 4.988 1.00 86.94 104 GLU A O 1
ATOM 816 N N . TYR A 1 105 ? -0.812 -7.135 4.478 1.00 86.44 105 TYR A N 1
ATOM 817 C CA . TYR A 1 105 ? -0.401 -6.593 5.774 1.00 86.44 105 TYR A CA 1
ATOM 818 C C . TYR A 1 105 ? -1.016 -5.210 6.047 1.00 86.44 105 TYR A C 1
ATOM 820 O O . TYR A 1 105 ? -1.558 -4.948 7.125 1.00 86.44 105 TYR A O 1
ATOM 828 N N . LYS A 1 106 ? -1.006 -4.317 5.050 1.00 86.38 106 LYS A N 1
ATOM 829 C CA . LYS A 1 106 ? -1.632 -2.992 5.172 1.00 86.38 106 LYS A CA 1
ATOM 830 C C . LYS A 1 106 ? -3.152 -3.070 5.326 1.00 86.38 106 LYS A C 1
ATOM 832 O O . LYS A 1 106 ? -3.714 -2.254 6.053 1.00 86.38 106 LYS A O 1
ATOM 837 N N . ARG A 1 107 ? -3.822 -4.052 4.715 1.00 87.50 107 ARG A N 1
ATOM 838 C CA . ARG A 1 107 ? -5.260 -4.304 4.912 1.00 87.50 107 ARG A CA 1
ATOM 839 C C . ARG A 1 107 ? -5.568 -4.726 6.337 1.00 87.50 107 ARG A C 1
ATOM 841 O O . ARG A 1 107 ? -6.523 -4.207 6.913 1.00 87.50 107 ARG A O 1
ATOM 848 N N . GLN A 1 108 ? -4.752 -5.601 6.920 1.00 87.38 108 GLN A N 1
ATOM 849 C CA . GLN A 1 108 ? -4.898 -6.006 8.319 1.00 87.38 108 GLN A CA 1
ATOM 850 C C . GLN A 1 108 ? -4.701 -4.818 9.267 1.00 87.38 108 GLN A C 1
ATOM 852 O O . GLN A 1 108 ? -5.534 -4.590 10.145 1.00 87.38 108 GLN A O 1
ATOM 857 N N . LEU A 1 109 ? -3.660 -4.008 9.044 1.00 84.50 109 LEU A N 1
ATOM 858 C CA . LEU A 1 109 ? -3.435 -2.781 9.812 1.00 84.50 109 LEU A CA 1
ATOM 859 C C . LEU A 1 109 ? -4.588 -1.786 9.666 1.00 84.50 109 LEU A C 1
ATOM 861 O O . LEU A 1 109 ? -5.004 -1.195 10.658 1.00 84.50 109 LEU A O 1
ATOM 865 N N . ALA A 1 110 ? -5.125 -1.614 8.459 1.00 84.62 110 ALA A N 1
ATOM 866 C CA . ALA A 1 110 ? -6.267 -0.742 8.216 1.00 84.62 110 ALA A CA 1
ATOM 867 C C . ALA A 1 110 ? -7.534 -1.252 8.918 1.00 84.62 110 ALA A C 1
ATOM 869 O O . ALA A 1 110 ? -8.244 -0.472 9.542 1.00 84.62 110 ALA A O 1
ATOM 870 N N . ALA A 1 111 ? -7.794 -2.561 8.886 1.00 86.62 111 ALA A N 1
ATOM 871 C CA . ALA A 1 111 ? -8.927 -3.163 9.585 1.00 86.62 111 ALA A CA 1
ATOM 872 C C . ALA A 1 111 ? -8.820 -3.012 11.112 1.00 86.62 111 ALA A C 1
ATOM 874 O O . ALA A 1 111 ? -9.822 -2.741 11.775 1.00 86.62 111 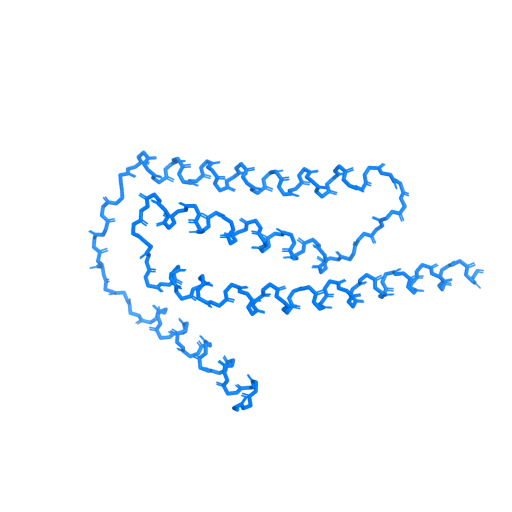ALA A O 1
ATOM 875 N N . LEU A 1 112 ? -7.619 -3.167 11.678 1.00 84.00 112 LEU A N 1
ATOM 876 C CA . LEU A 1 112 ? -7.375 -2.916 13.100 1.00 84.00 112 LEU A CA 1
ATOM 877 C C . LEU A 1 112 ? -7.490 -1.429 13.440 1.00 84.00 112 LEU A C 1
ATOM 879 O O . LEU A 1 112 ? -8.142 -1.083 14.420 1.00 84.00 112 LEU A O 1
ATOM 883 N N . GLY A 1 113 ? -6.912 -0.554 12.617 1.00 84.75 113 GLY A N 1
ATOM 884 C CA . GLY A 1 113 ? -6.997 0.893 12.788 1.00 84.75 113 GLY A CA 1
ATOM 885 C C . GLY A 1 113 ? -8.443 1.381 12.793 1.00 84.75 113 GLY A C 1
ATOM 886 O O . GLY A 1 113 ? -8.831 2.137 13.678 1.00 84.75 113 GLY A O 1
ATOM 887 N N . ASP A 1 114 ? -9.267 0.900 11.861 1.00 83.38 114 ASP A N 1
ATOM 888 C CA . ASP A 1 114 ? -10.677 1.288 11.783 1.00 83.38 114 ASP A CA 1
ATOM 889 C C . ASP A 1 114 ? -11.467 0.807 13.010 1.00 83.38 114 ASP A C 1
ATOM 891 O O . ASP A 1 114 ? -12.304 1.544 13.531 1.00 83.38 114 ASP A O 1
ATOM 895 N N . LYS A 1 115 ? -11.158 -0.388 13.535 1.00 83.69 115 LYS A N 1
ATOM 896 C CA . LYS A 1 115 ? -11.728 -0.876 14.804 1.00 83.69 115 LYS A CA 1
ATOM 897 C C . LYS A 1 115 ? -11.337 0.005 15.991 1.00 83.69 115 LYS A C 1
ATOM 899 O O . LYS A 1 115 ? -12.192 0.293 16.823 1.00 83.69 115 LYS A O 1
ATOM 904 N N . VAL A 1 116 ? -10.076 0.438 16.070 1.00 83.25 116 VAL A N 1
ATOM 905 C CA . VAL A 1 116 ? -9.599 1.339 17.134 1.00 83.25 116 VAL A CA 1
ATOM 906 C C . VAL A 1 116 ? -10.338 2.672 17.069 1.00 83.25 116 VAL A C 1
ATOM 908 O O . VAL A 1 116 ? -10.931 3.078 18.063 1.00 83.25 116 VAL A O 1
ATOM 911 N N . THR A 1 117 ? -10.393 3.309 15.897 1.00 83.75 117 THR A N 1
ATOM 912 C CA . THR A 1 117 ? -11.096 4.591 15.726 1.00 83.75 117 THR A CA 1
ATOM 913 C C . THR A 1 117 ? -12.593 4.474 16.027 1.00 83.75 117 THR A C 1
ATOM 915 O O . THR A 1 117 ? -13.183 5.373 16.629 1.00 83.75 117 THR A O 1
ATOM 918 N N . TYR A 1 118 ? -13.218 3.353 15.659 1.00 82.38 118 TYR A N 1
ATOM 919 C CA . TYR A 1 118 ? -14.607 3.077 16.013 1.00 82.38 118 TYR A CA 1
ATOM 920 C C . TYR A 1 118 ? -14.803 2.961 17.533 1.00 82.38 118 TYR A C 1
ATOM 922 O O . TYR A 1 118 ? -15.719 3.574 18.082 1.00 82.38 118 TYR A O 1
ATOM 930 N N . GLN A 1 119 ? -13.920 2.240 18.228 1.00 81.25 119 GLN A N 1
ATOM 931 C CA . GLN A 1 119 ? -13.992 2.089 19.681 1.00 81.25 119 GLN A CA 1
ATOM 932 C C . GLN A 1 119 ? -13.725 3.406 20.422 1.00 81.25 119 GLN A C 1
ATOM 934 O O . GLN A 1 119 ? -14.431 3.717 21.378 1.00 81.25 119 GLN A O 1
ATOM 939 N N . GLU A 1 120 ? -12.749 4.204 19.981 1.00 83.56 120 GLU A N 1
ATOM 940 C CA . GLU A 1 120 ? -12.482 5.539 20.536 1.00 83.56 120 GLU A CA 1
ATOM 941 C C . GLU A 1 120 ? -13.721 6.430 20.454 1.00 83.56 120 GLU A C 1
ATOM 943 O O . GLU A 1 120 ? -14.065 7.122 21.411 1.00 83.56 120 GLU A O 1
ATOM 948 N N . ARG A 1 121 ? -14.438 6.367 19.328 1.00 80.31 121 ARG A N 1
ATOM 949 C CA . ARG A 1 121 ? -15.688 7.098 19.149 1.00 80.31 121 ARG A CA 1
ATOM 950 C C . ARG A 1 121 ? -16.793 6.595 20.072 1.00 80.31 121 ARG A C 1
ATOM 952 O O . ARG A 1 121 ? -17.491 7.418 20.655 1.00 80.31 121 ARG A O 1
ATOM 959 N N . LEU A 1 122 ? -16.967 5.279 20.199 1.00 83.62 122 LEU A N 1
ATOM 960 C CA . LEU A 1 122 ? -17.939 4.715 21.140 1.00 83.62 122 LEU A CA 1
ATOM 961 C C . LEU A 1 122 ? -17.648 5.168 22.574 1.00 83.62 122 LEU A C 1
ATOM 963 O O . LEU A 1 122 ? -18.56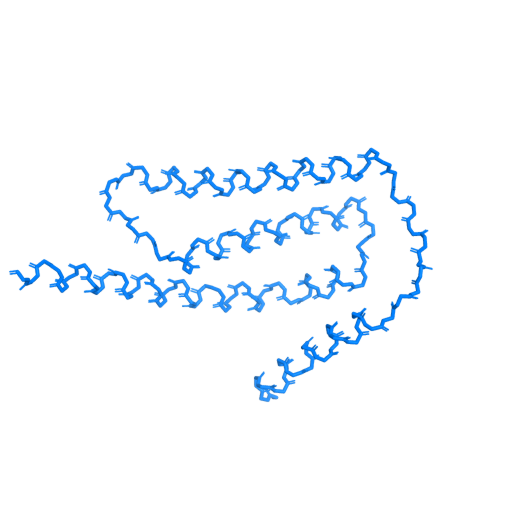5 5.577 23.278 1.00 83.62 122 LEU A O 1
ATOM 967 N N . ASN A 1 123 ? -16.378 5.166 22.978 1.00 82.62 123 ASN A N 1
ATOM 968 C CA . ASN A 1 123 ? -15.969 5.618 24.305 1.00 82.62 123 ASN A CA 1
ATOM 969 C C . ASN A 1 123 ? -16.226 7.120 24.509 1.00 82.62 123 ASN A C 1
ATOM 971 O O . ASN A 1 123 ? -16.671 7.513 25.580 1.00 82.62 123 ASN A O 1
ATOM 975 N N . ALA A 1 124 ? -15.987 7.948 23.487 1.00 82.38 124 ALA A N 1
ATOM 976 C CA . ALA A 1 124 ? -16.243 9.389 23.544 1.00 82.38 124 ALA A CA 1
ATOM 977 C C . ALA A 1 124 ? -17.739 9.744 23.621 1.00 82.38 124 ALA A C 1
ATOM 979 O O . ALA A 1 124 ? -18.079 10.811 24.114 1.00 82.38 124 ALA A O 1
ATOM 980 N N . LEU A 1 125 ? -18.627 8.875 23.124 1.00 81.62 125 LEU A N 1
ATOM 981 C CA . LEU A 1 125 ? -20.085 9.037 23.223 1.00 81.62 125 LEU A CA 1
ATOM 982 C C . LEU A 1 125 ? -20.668 8.476 24.528 1.00 81.62 125 LEU A C 1
ATOM 984 O O . LEU A 1 125 ? -21.826 8.738 24.839 1.00 81.62 125 LEU A O 1
ATOM 988 N N . ALA A 1 126 ? -19.895 7.665 25.249 1.00 76.06 126 ALA A N 1
ATOM 989 C CA . ALA A 1 126 ? -20.272 7.101 26.540 1.00 76.06 126 ALA A CA 1
ATOM 990 C C . ALA A 1 126 ? -19.839 7.980 27.735 1.00 76.06 126 ALA A C 1
ATOM 992 O O . ALA A 1 126 ? -20.109 7.601 28.875 1.00 76.06 126 ALA A O 1
ATOM 993 N N . GLN A 1 127 ? -19.167 9.113 27.481 1.00 57.28 127 GLN A N 1
ATOM 994 C CA . GLN A 1 127 ? -18.824 10.164 28.453 1.00 57.28 127 GLN A CA 1
ATOM 995 C C . GLN A 1 127 ? -19.811 11.326 28.373 1.00 57.28 127 GLN A C 1
ATOM 997 O O . GLN A 1 127 ? -20.106 11.889 29.450 1.00 57.28 127 GLN A O 1
#

pLDDT: mean 71.48, std 14.37, range [41.0, 88.75]